Protein AF-A0AB35JBV7-F1 (afdb_monomer_lite)

Foldseek 3Di:
DPQDDAAKKKKWKWADDPCCVVVVPDIDTDIDIDGRVDDDDGDHDVVGDMDMDIGGPDD

Sequence (59 aa):
MLALGKGDYKVTLYKDVRDTDTNPNHLIKDTLTVTAKDKITVPLASDGGAAMHIQPVSF

Structure (mmCIF, N/CA/C/O backbone):
data_AF-A0AB35JBV7-F1
#
_entry.id   AF-A0AB35JBV7-F1
#
loop_
_atom_site.group_PDB
_atom_site.id
_atom_site.type_symbol
_atom_site.label_atom_id
_atom_site.label_alt_id
_atom_site.label_comp_id
_atom_site.label_asym_id
_atom_site.label_entity_id
_atom_site.label_seq_id
_atom_site.pdbx_PDB_ins_code
_atom_site.Cartn_x
_atom_site.Cartn_y
_atom_site.Cartn_z
_atom_site.occupancy
_atom_site.B_iso_or_equiv
_atom_site.auth_seq_id
_atom_site.auth_comp_id
_atom_site.auth_asym_id
_atom_site.auth_atom_id
_atom_site.pdbx_PDB_model_num
ATOM 1 N N . MET A 1 1 ? -12.466 -2.339 -4.644 1.00 46.94 1 MET A N 1
ATOM 2 C CA . MET A 1 1 ? -12.739 -1.417 -3.521 1.00 4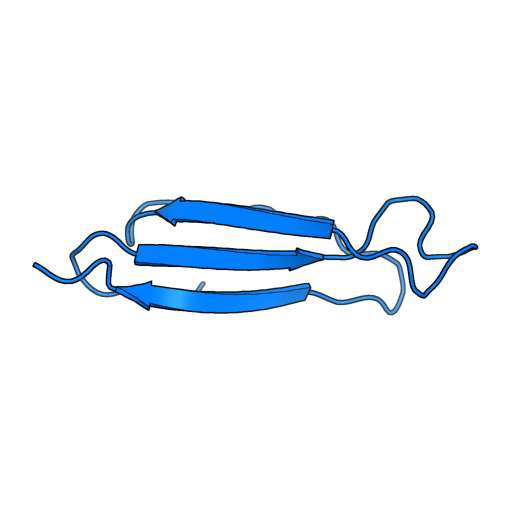6.94 1 MET A CA 1
ATOM 3 C C . MET A 1 1 ? -12.342 -2.144 -2.248 1.00 46.94 1 MET A C 1
ATOM 5 O O . MET A 1 1 ? -12.888 -3.211 -2.005 1.00 46.94 1 MET A O 1
ATOM 9 N N . LEU A 1 2 ? -11.342 -1.659 -1.511 1.00 55.16 2 LEU A N 1
ATOM 10 C CA . LEU A 1 2 ? -10.962 -2.251 -0.224 1.00 55.16 2 LEU A CA 1
ATOM 11 C C . LEU A 1 2 ? -11.981 -1.778 0.819 1.00 55.16 2 LEU A C 1
ATOM 13 O O . LEU A 1 2 ? -12.122 -0.576 1.030 1.00 55.16 2 LEU A O 1
ATOM 17 N N . ALA A 1 3 ? -12.746 -2.697 1.404 1.00 73.50 3 ALA A N 1
ATOM 18 C CA . ALA A 1 3 ? -13.752 -2.354 2.405 1.00 73.50 3 ALA A CA 1
ATOM 19 C C . ALA A 1 3 ? -13.073 -2.194 3.774 1.00 73.50 3 ALA A C 1
ATOM 21 O O . ALA A 1 3 ? -12.884 -3.169 4.498 1.00 73.50 3 ALA A O 1
ATOM 22 N N . LEU A 1 4 ? -12.656 -0.968 4.097 1.00 85.56 4 LEU A N 1
ATOM 23 C CA . LEU A 1 4 ? -12.129 -0.616 5.418 1.00 85.56 4 LEU A CA 1
ATOM 24 C C . LEU A 1 4 ? -13.278 -0.375 6.408 1.00 85.56 4 LEU A C 1
ATOM 26 O O . LEU A 1 4 ? -14.364 0.066 6.027 1.00 85.56 4 LEU A O 1
ATOM 30 N N . GLY A 1 5 ? -13.026 -0.654 7.688 1.00 87.25 5 GLY A N 1
ATOM 31 C CA . GLY A 1 5 ? -13.935 -0.300 8.777 1.00 87.25 5 GLY A CA 1
ATOM 32 C C . GLY A 1 5 ? -13.917 1.201 9.082 1.00 87.25 5 GLY A C 1
ATOM 33 O O . GLY A 1 5 ? -13.212 1.986 8.449 1.00 87.25 5 GLY A O 1
ATOM 34 N N . LYS A 1 6 ? -14.700 1.628 10.079 1.00 89.81 6 LYS A N 1
ATOM 35 C CA . LYS A 1 6 ? -14.625 3.007 10.580 1.00 89.81 6 LYS A CA 1
ATOM 36 C C . LYS A 1 6 ? -13.278 3.225 11.280 1.00 89.81 6 LYS A C 1
ATOM 38 O O . LYS A 1 6 ? -12.942 2.465 12.181 1.00 89.81 6 LYS A O 1
ATOM 43 N N . GLY A 1 7 ? -12.581 4.301 10.925 1.00 91.94 7 GLY A N 1
ATOM 44 C CA . GLY A 1 7 ? -11.339 4.721 11.573 1.00 91.94 7 GLY A CA 1
ATOM 45 C C . GLY A 1 7 ? -10.326 5.273 10.578 1.00 91.94 7 GLY A C 1
ATOM 46 O O . GLY A 1 7 ? -10.589 5.300 9.371 1.00 91.94 7 GLY A O 1
ATOM 47 N N . ASP A 1 8 ? -9.184 5.682 11.119 1.00 94.56 8 ASP A N 1
ATOM 48 C CA . ASP A 1 8 ? -8.023 6.104 10.347 1.00 94.56 8 ASP A CA 1
ATOM 49 C C . ASP A 1 8 ? -7.080 4.918 10.140 1.00 94.56 8 ASP A C 1
ATOM 51 O O . ASP A 1 8 ? -6.833 4.107 11.037 1.00 94.56 8 ASP A O 1
ATOM 55 N N . TYR A 1 9 ? -6.530 4.827 8.939 1.00 93.88 9 TYR A N 1
ATOM 56 C CA . TYR A 1 9 ? -5.630 3.769 8.521 1.00 93.88 9 TYR A CA 1
ATOM 57 C C . TYR A 1 9 ? -4.387 4.377 7.900 1.00 93.88 9 TYR A C 1
ATOM 59 O O . TYR A 1 9 ? -4.467 5.231 7.019 1.00 93.88 9 TYR A O 1
ATOM 67 N N . LYS A 1 10 ? -3.224 3.887 8.315 1.00 95.12 10 LYS A N 1
ATOM 68 C CA . LYS A 1 10 ? -1.966 4.157 7.639 1.00 95.12 10 LYS A CA 1
ATOM 69 C C . LYS A 1 10 ? -1.826 3.175 6.485 1.00 95.12 10 LYS A C 1
ATOM 71 O O . LYS A 1 10 ? -1.791 1.962 6.691 1.00 95.12 10 LYS A O 1
ATOM 76 N N . VAL A 1 11 ? -1.724 3.705 5.276 1.00 94.12 11 VAL A N 1
ATOM 77 C CA . VAL A 1 11 ? -1.460 2.949 4.054 1.00 94.12 11 VAL A CA 1
ATOM 78 C C . VAL A 1 11 ? -0.0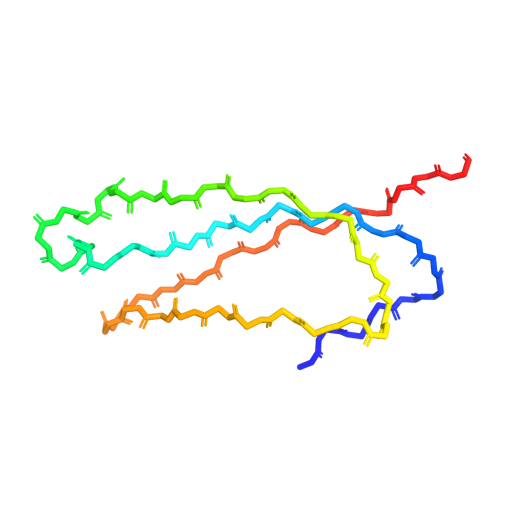30 3.217 3.630 1.00 94.12 11 VAL A C 1
ATOM 80 O O . VAL A 1 11 ? 0.365 4.363 3.437 1.00 94.12 11 VAL A O 1
ATOM 83 N N . THR A 1 12 ? 0.741 2.151 3.465 1.00 94.50 12 THR A N 1
ATOM 84 C CA . THR A 1 12 ? 2.006 2.182 2.733 1.00 94.50 12 THR A CA 1
ATOM 85 C C . THR A 1 12 ? 1.758 1.600 1.348 1.00 94.50 12 THR A C 1
ATOM 87 O O . THR A 1 12 ? 1.415 0.424 1.236 1.00 94.50 12 THR A O 1
ATOM 90 N N . LEU A 1 13 ? 1.905 2.422 0.312 1.00 92.31 13 LEU A N 1
ATOM 91 C CA . LEU A 1 13 ? 1.713 2.051 -1.087 1.00 92.31 13 LEU A CA 1
ATOM 92 C C . LEU A 1 13 ? 3.067 1.863 -1.768 1.00 92.31 13 LEU A C 1
ATOM 94 O O . LEU A 1 13 ? 3.883 2.781 -1.792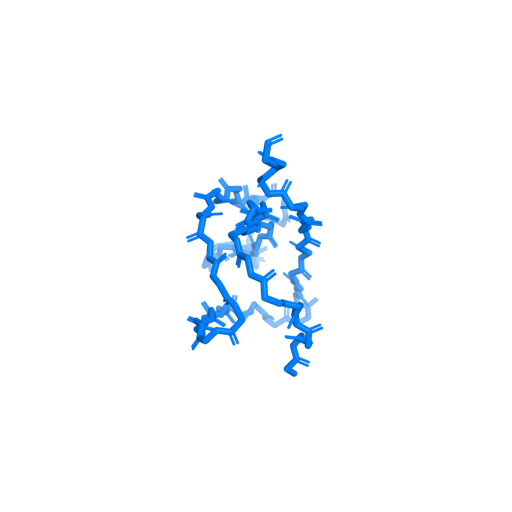 1.00 92.31 13 LEU A O 1
ATOM 98 N N . TYR A 1 14 ? 3.252 0.688 -2.355 1.00 89.69 14 TYR A N 1
ATOM 99 C CA . TYR A 1 14 ? 4.348 0.340 -3.245 1.00 89.69 14 TYR A CA 1
ATOM 100 C C . TYR A 1 14 ? 3.805 0.309 -4.669 1.00 89.69 14 TYR A C 1
ATOM 102 O O . TYR A 1 14 ? 2.842 -0.418 -4.931 1.00 89.69 14 TYR A O 1
ATOM 110 N N . LYS A 1 15 ? 4.378 1.113 -5.564 1.00 85.44 15 LYS A N 1
ATOM 111 C CA . LYS A 1 15 ? 3.891 1.244 -6.941 1.00 85.44 15 LYS A CA 1
ATOM 112 C C . LYS A 1 15 ? 5.025 1.429 -7.937 1.00 85.44 15 LYS A C 1
ATOM 114 O O . LYS A 1 15 ? 6.066 2.006 -7.597 1.00 85.44 15 LYS A O 1
ATOM 119 N N . ASP A 1 16 ? 4.740 1.015 -9.162 1.00 81.19 16 ASP A N 1
ATOM 120 C CA . ASP A 1 16 ? 5.568 1.293 -10.326 1.00 81.19 16 ASP A CA 1
ATOM 121 C C . ASP A 1 16 ? 5.702 2.801 -10.567 1.00 81.19 16 ASP A C 1
ATOM 123 O O . ASP A 1 16 ? 4.843 3.622 -10.212 1.00 81.19 16 ASP A O 1
ATOM 127 N N . VAL A 1 17 ? 6.799 3.163 -11.215 1.00 77.62 17 VAL A N 1
ATOM 128 C CA . VAL A 1 17 ? 7.061 4.503 -11.728 1.00 77.62 17 VAL A CA 1
ATOM 129 C C . VAL A 1 17 ? 7.065 4.490 -13.244 1.00 77.62 17 VAL A C 1
ATOM 131 O O . VAL A 1 17 ? 7.070 3.452 -13.894 1.00 77.62 17 VAL A O 1
ATOM 134 N N . ARG A 1 18 ? 7.014 5.682 -13.838 1.00 74.00 18 ARG A N 1
ATOM 135 C CA . ARG A 1 18 ? 6.878 5.817 -15.294 1.00 74.00 18 ARG A CA 1
ATOM 136 C C . ARG A 1 18 ? 8.039 5.191 -16.072 1.00 74.00 18 ARG A C 1
ATOM 138 O O . ARG A 1 18 ? 7.868 4.922 -17.250 1.00 74.00 18 ARG A O 1
ATOM 145 N N . ASP A 1 19 ? 9.201 5.013 -15.447 1.00 77.56 19 ASP A N 1
ATOM 146 C CA . ASP A 1 19 ? 10.394 4.408 -16.040 1.00 77.56 19 ASP A CA 1
ATOM 147 C C . ASP A 1 19 ? 10.571 2.925 -15.680 1.00 77.56 19 ASP A C 1
ATOM 149 O O . ASP A 1 19 ? 11.600 2.354 -16.025 1.00 77.56 19 ASP A O 1
ATOM 153 N N . THR A 1 20 ? 9.597 2.269 -15.034 1.00 74.25 20 THR A N 1
ATOM 154 C CA . THR A 1 20 ? 9.704 0.845 -14.658 1.00 74.25 20 THR A CA 1
ATOM 155 C C . THR A 1 20 ? 9.927 -0.070 -15.874 1.00 74.25 20 THR A C 1
ATOM 157 O O . THR A 1 20 ? 10.619 -1.078 -15.752 1.00 74.25 20 THR A O 1
ATOM 160 N N . ASP A 1 21 ? 9.478 0.331 -17.069 1.00 72.31 21 ASP A N 1
ATOM 161 C CA . ASP A 1 21 ? 9.738 -0.385 -18.330 1.00 72.31 21 ASP A CA 1
ATOM 162 C C . ASP A 1 21 ? 11.236 -0.457 -18.695 1.00 72.31 21 ASP A C 1
ATOM 164 O O . ASP A 1 21 ? 11.668 -1.367 -19.402 1.00 72.31 21 ASP A O 1
ATOM 168 N N . THR A 1 22 ? 12.047 0.502 -18.233 1.00 77.31 22 THR A N 1
ATOM 169 C CA . THR A 1 22 ? 13.496 0.565 -18.500 1.00 77.31 22 THR A CA 1
ATOM 170 C C . THR A 1 22 ? 14.346 0.355 -17.247 1.00 77.31 22 THR A C 1
ATOM 172 O O . THR A 1 22 ? 15.509 -0.035 -17.353 1.00 77.31 22 THR A O 1
ATOM 175 N N . ASN A 1 23 ? 13.770 0.557 -16.061 1.00 78.00 23 ASN A N 1
ATOM 176 C CA . ASN A 1 23 ? 14.384 0.314 -14.764 1.00 78.00 23 ASN A CA 1
ATOM 177 C C . ASN A 1 23 ? 13.410 -0.450 -13.845 1.00 78.00 23 ASN A C 1
ATOM 179 O O . ASN A 1 23 ? 12.750 0.151 -12.991 1.00 78.00 23 ASN A O 1
ATOM 183 N N . PRO A 1 24 ? 13.332 -1.785 -13.973 1.00 71.44 24 PRO A N 1
ATOM 184 C CA . PRO A 1 24 ? 12.286 -2.585 -13.333 1.00 71.44 24 PRO A CA 1
ATOM 185 C C . PRO A 1 24 ? 12.353 -2.595 -11.799 1.00 71.44 24 PRO A C 1
ATOM 187 O O . PRO A 1 24 ? 11.372 -2.921 -11.141 1.00 71.44 24 PRO A O 1
ATOM 190 N N . ASN A 1 25 ? 13.493 -2.218 -11.211 1.00 79.25 25 ASN A N 1
ATOM 191 C CA . ASN A 1 25 ? 13.669 -2.164 -9.757 1.00 79.25 25 ASN A CA 1
ATOM 192 C C . ASN A 1 25 ? 13.354 -0.783 -9.161 1.00 79.25 25 ASN A C 1
ATOM 194 O O . ASN A 1 25 ? 13.488 -0.590 -7.949 1.00 79.25 25 ASN A O 1
ATOM 198 N N . HIS A 1 26 ? 12.971 0.193 -9.984 1.00 77.12 26 HIS A N 1
ATOM 199 C CA . HIS A 1 26 ? 12.586 1.507 -9.500 1.00 77.12 26 HIS A CA 1
ATOM 200 C C . HIS A 1 26 ? 11.161 1.430 -8.944 1.00 77.12 26 HIS A C 1
ATOM 202 O O . HIS A 1 26 ? 10.194 1.294 -9.686 1.00 77.12 26 HIS A O 1
ATOM 208 N N . LEU A 1 27 ? 11.045 1.481 -7.616 1.00 80.06 27 LEU A N 1
ATOM 209 C CA . LEU A 1 27 ? 9.784 1.365 -6.887 1.00 80.06 27 LEU A CA 1
ATOM 210 C C . LEU A 1 27 ? 9.618 2.576 -5.966 1.00 80.06 27 LEU A C 1
ATOM 212 O O . LEU A 1 27 ? 10.527 2.899 -5.196 1.00 80.06 27 LEU A O 1
ATOM 216 N N . ILE A 1 28 ? 8.451 3.223 -5.994 1.00 82.88 28 ILE A N 1
ATOM 217 C CA . ILE A 1 28 ? 8.122 4.291 -5.038 1.00 82.88 28 ILE A CA 1
ATOM 218 C C . ILE A 1 28 ? 7.351 3.722 -3.852 1.00 82.88 28 ILE A C 1
ATOM 220 O O . ILE A 1 28 ? 6.461 2.885 -4.009 1.00 82.88 28 ILE A O 1
ATOM 224 N N . LYS A 1 29 ? 7.682 4.237 -2.662 1.00 89.12 29 LYS A N 1
ATOM 225 C CA . LYS A 1 29 ? 6.987 3.977 -1.403 1.00 89.12 29 LYS A CA 1
ATOM 226 C C . LYS A 1 29 ? 6.338 5.261 -0.886 1.00 89.12 29 LYS A C 1
ATOM 228 O O . LYS A 1 29 ? 7.029 6.119 -0.342 1.00 89.12 29 LYS A O 1
ATOM 233 N N . ASP A 1 30 ? 5.015 5.341 -0.976 1.00 89.75 30 ASP A N 1
ATOM 234 C CA . ASP A 1 30 ? 4.228 6.441 -0.411 1.00 89.75 30 ASP A CA 1
ATOM 235 C C . ASP A 1 30 ? 3.568 6.012 0.902 1.00 89.75 30 ASP A C 1
ATOM 237 O O . ASP A 1 30 ? 3.143 4.867 1.056 1.00 89.75 30 ASP A O 1
ATOM 241 N N . THR A 1 31 ? 3.468 6.929 1.865 1.00 91.94 31 THR A N 1
ATOM 242 C CA . THR A 1 31 ? 2.727 6.705 3.114 1.00 91.94 31 THR A CA 1
ATOM 243 C C . THR A 1 31 ? 1.612 7.729 3.242 1.00 91.94 31 THR A C 1
ATOM 245 O O . THR A 1 31 ? 1.863 8.928 3.163 1.00 91.94 31 THR A O 1
ATOM 248 N N . LEU A 1 32 ? 0.388 7.251 3.452 1.00 92.94 32 LEU A N 1
ATOM 249 C CA . LEU A 1 32 ? -0.827 8.059 3.520 1.00 92.94 32 LEU A CA 1
ATOM 250 C C . LEU A 1 32 ? -1.634 7.665 4.760 1.00 92.94 32 LEU A C 1
ATOM 252 O O . LEU A 1 32 ? -1.648 6.492 5.132 1.00 92.94 32 LEU A O 1
ATOM 256 N N . THR A 1 33 ? -2.341 8.618 5.363 1.00 94.19 33 THR A N 1
ATOM 257 C CA . THR A 1 33 ? -3.417 8.321 6.319 1.00 94.19 33 THR A CA 1
ATOM 258 C C . THR A 1 33 ? -4.749 8.473 5.596 1.00 94.19 33 THR A C 1
ATOM 260 O O . THR A 1 33 ? -4.976 9.500 4.958 1.00 94.19 33 THR A O 1
ATOM 263 N N . VAL A 1 34 ? -5.603 7.453 5.658 1.00 94.19 34 VAL A N 1
ATOM 264 C CA . VAL A 1 34 ? -6.887 7.398 4.945 1.00 94.19 34 VAL A CA 1
ATOM 265 C C . VAL A 1 34 ? -7.993 6.831 5.828 1.00 94.19 34 VAL A C 1
ATOM 267 O O . VAL A 1 34 ? -7.740 6.145 6.813 1.00 94.19 34 VAL A O 1
ATOM 270 N N . THR A 1 35 ? -9.229 7.052 5.414 1.00 93.00 35 THR A N 1
ATOM 271 C CA . THR A 1 35 ? -10.453 6.491 5.983 1.00 93.00 35 THR A CA 1
ATOM 272 C C . THR A 1 35 ? -11.159 5.603 4.956 1.00 93.00 35 THR A C 1
ATOM 274 O O . THR A 1 35 ? -10.835 5.603 3.768 1.00 93.00 35 THR A O 1
ATOM 277 N N . ALA A 1 36 ? -12.212 4.896 5.377 1.00 91.50 36 ALA A N 1
ATOM 278 C CA . ALA A 1 36 ? -13.063 4.116 4.471 1.00 91.50 36 ALA A CA 1
ATOM 279 C C . ALA A 1 36 ? -13.775 4.939 3.373 1.00 91.50 36 ALA A C 1
ATOM 281 O O . ALA A 1 36 ? -14.343 4.357 2.449 1.00 91.50 36 ALA A O 1
ATOM 282 N N . LYS A 1 37 ? -13.793 6.276 3.474 1.00 91.75 37 LYS A N 1
ATOM 283 C CA . LYS A 1 37 ? -14.420 7.162 2.477 1.00 91.75 37 LYS A CA 1
ATOM 284 C C . LYS A 1 37 ? -13.457 7.597 1.374 1.00 91.75 37 LYS A C 1
ATOM 286 O O . LYS A 1 37 ? -13.912 8.083 0.338 1.00 91.75 37 LYS A O 1
ATOM 291 N N . ASP A 1 38 ? -12.157 7.443 1.598 1.00 92.56 38 ASP A N 1
ATOM 292 C CA . ASP A 1 38 ? -11.137 7.940 0.688 1.00 92.56 38 ASP A CA 1
ATOM 293 C C . ASP A 1 38 ? -10.954 7.023 -0.522 1.00 92.56 38 ASP A C 1
ATOM 295 O O . ASP A 1 38 ? -11.201 5.814 -0.485 1.00 92.56 38 ASP A O 1
ATOM 299 N N . LYS A 1 39 ? -10.509 7.619 -1.630 1.00 90.81 39 LYS A N 1
ATOM 300 C CA . LYS A 1 39 ? -10.193 6.914 -2.873 1.00 90.81 39 LYS A CA 1
ATOM 301 C C . LYS A 1 39 ? -8.725 7.130 -3.205 1.00 90.81 39 LYS A C 1
ATOM 303 O O . LYS A 1 39 ? -8.275 8.268 -3.290 1.00 90.81 39 LYS A O 1
ATOM 308 N N . ILE A 1 40 ? -8.002 6.037 -3.434 1.00 87.31 40 ILE A N 1
ATOM 309 C CA . ILE A 1 40 ? -6.611 6.066 -3.891 1.00 87.31 40 ILE A CA 1
ATOM 310 C C . ILE A 1 40 ? -6.585 5.631 -5.355 1.00 87.31 40 ILE A C 1
ATOM 312 O O . ILE A 1 40 ? -7.037 4.535 -5.686 1.00 87.31 40 ILE A O 1
ATOM 316 N N . THR A 1 41 ? -6.038 6.483 -6.219 1.00 88.31 41 THR A N 1
ATOM 317 C CA . THR A 1 41 ? -5.777 6.160 -7.625 1.00 88.31 41 THR A CA 1
ATOM 318 C C . THR A 1 41 ? -4.319 5.751 -7.770 1.00 88.31 41 THR A C 1
ATOM 320 O O . THR A 1 41 ? -3.427 6.524 -7.420 1.00 88.31 41 THR A O 1
ATOM 323 N N . VAL A 1 42 ? -4.073 4.552 -8.299 1.00 86.44 42 VAL A N 1
ATOM 324 C CA . VAL A 1 42 ? -2.721 4.037 -8.538 1.00 86.44 42 VAL A CA 1
ATOM 325 C C . VAL A 1 42 ? -2.532 3.815 -10.038 1.00 86.44 42 VAL A C 1
ATOM 327 O O . VAL A 1 42 ? -3.237 2.976 -10.599 1.00 86.44 42 VAL A O 1
ATOM 330 N N . PRO A 1 43 ? -1.639 4.565 -10.707 1.00 82.12 43 PRO A N 1
ATOM 331 C CA . PRO A 1 43 ? -1.253 4.251 -12.076 1.00 82.12 43 PRO A CA 1
ATOM 332 C C . PRO A 1 43 ? -0.407 2.972 -12.078 1.00 82.12 43 PRO A C 1
ATOM 334 O O . PRO A 1 43 ? 0.498 2.846 -11.256 1.00 82.12 43 PRO A O 1
ATOM 337 N N . LEU A 1 44 ? -0.715 2.040 -12.979 1.00 80.75 44 LEU A N 1
ATOM 338 C CA . LEU A 1 44 ? 0.026 0.789 -13.159 1.00 80.75 44 LEU A CA 1
ATOM 339 C C . LEU A 1 44 ? 0.787 0.833 -14.486 1.00 80.75 44 LEU A C 1
ATOM 341 O O . LEU A 1 44 ? 0.252 1.345 -15.474 1.00 80.75 44 LEU A O 1
ATOM 345 N N . ALA A 1 45 ? 2.0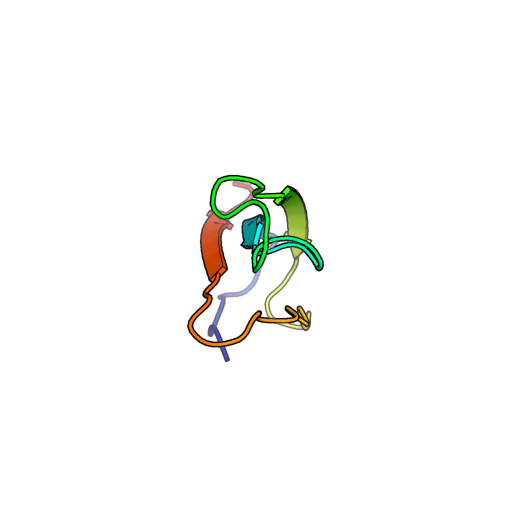10 0.305 -14.498 1.00 79.50 45 ALA A N 1
ATOM 346 C CA . ALA A 1 45 ? 2.744 0.053 -15.735 1.00 79.50 45 ALA A CA 1
ATOM 347 C C . ALA A 1 45 ? 2.173 -1.180 -16.468 1.00 79.50 45 ALA A C 1
ATOM 349 O O . ALA A 1 45 ? 1.384 -1.943 -15.900 1.00 79.50 45 ALA A O 1
ATOM 350 N N . SER A 1 46 ? 2.555 -1.379 -17.735 1.00 80.62 46 SER A N 1
ATOM 351 C CA . SER A 1 46 ? 2.192 -2.603 -18.470 1.00 80.62 46 SER A CA 1
ATOM 352 C C . SER A 1 46 ? 2.856 -3.809 -17.803 1.00 80.62 46 SER A C 1
ATOM 354 O O . SER A 1 46 ? 4.039 -3.751 -17.494 1.00 80.62 46 SER A O 1
ATOM 356 N N . ASP A 1 47 ? 2.088 -4.868 -17.533 1.00 82.38 47 ASP A N 1
ATOM 357 C CA . ASP A 1 47 ? 2.514 -6.043 -16.744 1.00 82.38 47 ASP A CA 1
ATOM 358 C C . ASP A 1 47 ? 3.038 -5.726 -15.325 1.00 82.38 47 ASP A C 1
ATOM 360 O O . ASP A 1 47 ? 3.654 -6.567 -14.668 1.00 82.38 47 ASP A O 1
ATOM 364 N N . GLY A 1 48 ? 2.762 -4.515 -14.837 1.00 82.62 48 GLY A N 1
ATOM 365 C CA . GLY A 1 48 ? 3.160 -4.035 -13.524 1.00 82.62 48 GLY A CA 1
ATOM 366 C C . GLY A 1 48 ? 2.173 -4.379 -12.409 1.00 82.62 48 GLY A C 1
ATOM 367 O O . GLY A 1 48 ? 1.258 -5.198 -12.550 1.00 82.62 48 GLY A O 1
ATOM 368 N N . GLY A 1 49 ? 2.336 -3.720 -11.265 1.00 86.50 49 GLY A N 1
ATOM 369 C CA . GLY A 1 49 ? 1.509 -3.977 -10.098 1.00 86.50 49 GLY A CA 1
ATOM 370 C C . GLY A 1 49 ? 1.643 -2.947 -8.987 1.00 86.50 49 GLY A C 1
ATOM 371 O O . GLY A 1 49 ? 2.443 -2.016 -9.014 1.00 86.50 49 GLY A O 1
ATOM 372 N N . ALA A 1 50 ? 0.815 -3.124 -7.964 1.00 88.88 50 ALA A N 1
ATOM 373 C CA . ALA A 1 50 ? 0.908 -2.341 -6.747 1.00 88.88 50 ALA A CA 1
ATOM 374 C C . ALA A 1 50 ? 0.631 -3.220 -5.534 1.00 88.88 50 ALA A C 1
ATOM 376 O O . ALA A 1 50 ? -0.256 -4.075 -5.554 1.00 88.88 50 ALA A O 1
ATOM 377 N N . ALA A 1 51 ? 1.366 -2.967 -4.456 1.00 91.06 51 ALA A N 1
ATOM 378 C CA . ALA A 1 51 ? 1.135 -3.593 -3.165 1.00 91.06 51 ALA A CA 1
AT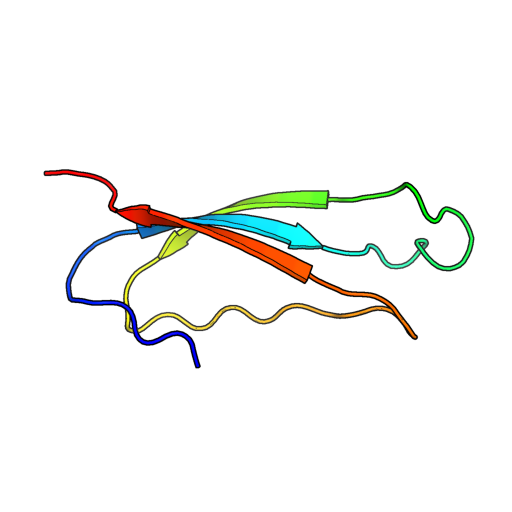OM 379 C C . ALA A 1 51 ? 0.801 -2.520 -2.131 1.00 91.06 51 ALA A C 1
ATOM 381 O O . ALA A 1 51 ? 1.414 -1.454 -2.090 1.00 91.06 51 ALA A O 1
ATOM 382 N N . MET A 1 52 ? -0.177 -2.804 -1.276 1.00 92.62 52 MET A N 1
ATOM 383 C CA . MET A 1 52 ? -0.570 -1.916 -0.188 1.00 92.62 52 MET A CA 1
ATOM 384 C C . MET A 1 52 ? -0.481 -2.661 1.136 1.00 92.62 52 MET A C 1
ATOM 386 O O . MET A 1 52 ? -1.082 -3.721 1.297 1.00 92.62 52 MET A O 1
ATOM 390 N N . HIS A 1 53 ? 0.227 -2.077 2.099 1.00 92.81 53 HIS A N 1
ATOM 391 C CA . HIS A 1 53 ? 0.158 -2.490 3.494 1.00 92.81 53 HIS A CA 1
ATOM 392 C C . HIS A 1 53 ? -0.716 -1.494 4.252 1.00 92.81 53 HIS A C 1
ATOM 394 O O . HIS A 1 53 ? -0.403 -0.304 4.296 1.00 92.81 53 HIS A O 1
ATOM 400 N N . ILE A 1 54 ? -1.825 -1.977 4.809 1.00 93.00 54 ILE A N 1
ATOM 401 C CA . ILE A 1 54 ? -2.840 -1.151 5.466 1.00 93.00 54 ILE A CA 1
ATOM 402 C C . ILE A 1 54 ? -2.920 -1.555 6.926 1.00 93.00 54 ILE A C 1
ATOM 404 O O . ILE A 1 54 ? -3.149 -2.722 7.238 1.00 93.00 54 ILE A O 1
ATOM 408 N N . GLN A 1 55 ? -2.745 -0.585 7.814 1.00 93.62 55 GLN A N 1
ATOM 409 C CA . GLN A 1 55 ? -2.770 -0.803 9.253 1.00 93.62 55 GLN A CA 1
ATOM 410 C C . GLN A 1 55 ? -3.667 0.247 9.903 1.00 93.62 55 GLN A C 1
ATOM 412 O O . GLN A 1 55 ? -3.579 1.416 9.523 1.00 93.62 55 GLN A O 1
ATOM 417 N N . PRO A 1 56 ? -4.518 -0.120 10.873 1.00 92.62 56 PRO A N 1
ATOM 418 C CA . PRO A 1 56 ? -5.196 0.870 11.697 1.00 92.62 56 PRO A CA 1
ATOM 419 C C . PRO A 1 56 ? -4.163 1.805 12.330 1.00 92.62 56 PRO A C 1
ATOM 421 O O . PRO A 1 56 ? -3.123 1.351 12.814 1.00 92.62 56 PRO A O 1
ATOM 424 N N . VAL A 1 57 ? -4.443 3.103 12.338 1.00 91.75 57 VAL A N 1
ATOM 425 C CA . VAL A 1 57 ? -3.765 4.014 13.259 1.00 91.75 57 VAL A CA 1
ATOM 426 C C . VAL A 1 57 ? -4.462 3.791 14.595 1.00 91.75 57 VAL A C 1
ATOM 428 O O . VAL A 1 57 ? -5.569 4.278 14.798 1.00 91.75 57 VAL A O 1
ATOM 431 N N . SER A 1 58 ? -3.906 2.915 15.432 1.00 76.00 58 SER A N 1
ATOM 432 C CA . SER A 1 58 ? -4.518 2.535 16.709 1.00 76.00 58 SER A CA 1
ATOM 433 C C . SER A 1 58 ? -4.893 3.756 17.557 1.00 76.00 58 SER A C 1
ATOM 435 O O . SER A 1 58 ? -4.177 4.760 17.543 1.00 76.00 58 SER A O 1
ATOM 437 N N . PHE A 1 59 ? -5.998 3.613 18.293 1.00 54.22 59 PHE A N 1
ATOM 438 C CA . PHE A 1 59 ? -6.504 4.521 19.328 1.00 54.22 59 PHE A CA 1
ATOM 439 C C . PHE A 1 59 ? -5.642 4.495 20.593 1.00 54.22 59 PHE A C 1
ATOM 441 O O . PHE A 1 59 ? -5.077 3.412 20.884 1.00 54.22 59 PHE A O 1
#

Secondary structure (DSSP, 8-state):
-----SSEEEEEEEEE-TTTTT-TT-EEEEEEEEETT--------TT--EEEEEEE---

pLDDT: mean 84.54, std 10.17, range [46.94, 95.12]

InterPro domains:
  IPR013780 Glycosyl hydrolase, all-beta [G3DSA:2.60.40.1180] (1-59)
  IPR029483 Glycosyl-hydrolase 97, C-terminal oligomerisation domain [PF14509] (4-55)

Organism: Parabacteroides distasonis (NCBI:txid823)

Radius of gyration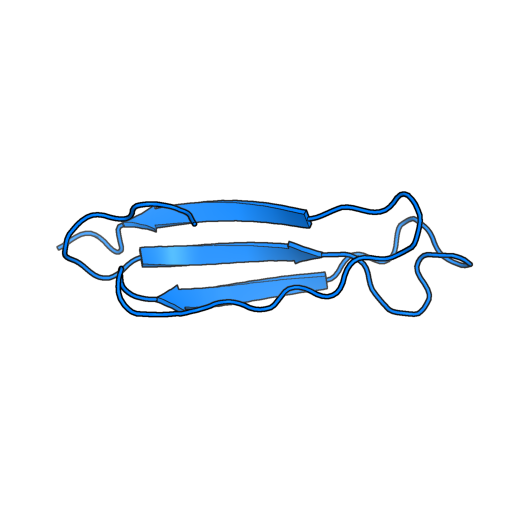: 13.15 Å; chains: 1; bounding box: 29×14×38 Å